Protein AF-A0A7D5MWJ9-F1 (afdb_monomer)

Foldseek 3Di:
DDPPDDPDDDDPVRVVVCCVPVNDPDPVVVVVPQDPVNVVVVLVPDPVNVPPPDPPVPDDDDDDDDDDDDDDDDDPVLQVVLPVVDPCSVVVVVVVVVVVVVVVVVVVD

Structure (mmCIF, N/CA/C/O backbone):
data_AF-A0A7D5MWJ9-F1
#
_entry.id   AF-A0A7D5MWJ9-F1
#
loop_
_atom_site.group_PDB
_atom_site.id
_atom_site.type_symbol
_atom_site.label_atom_id
_atom_site.label_alt_id
_atom_site.label_comp_id
_atom_site.label_asym_id
_atom_site.label_entity_id
_atom_site.label_seq_id
_atom_site.pdbx_PDB_ins_code
_atom_site.Cartn_x
_atom_site.Cartn_y
_atom_site.Cartn_z
_atom_site.occupancy
_atom_site.B_iso_or_equiv
_atom_site.auth_seq_id
_atom_site.auth_comp_id
_atom_site.auth_asym_id
_atom_site.auth_atom_id
_atom_site.pdbx_PDB_model_num
ATOM 1 N N . MET A 1 1 ? 28.123 -13.809 -10.072 1.00 37.56 1 MET A N 1
ATOM 2 C CA . MET A 1 1 ? 28.405 -12.427 -10.519 1.00 37.56 1 MET A CA 1
ATOM 3 C C . MET A 1 1 ? 28.087 -11.475 -9.374 1.00 37.56 1 MET A C 1
ATOM 5 O O . MET A 1 1 ? 26.959 -11.459 -8.901 1.00 37.56 1 MET A O 1
ATOM 9 N N . THR A 1 2 ? 29.085 -10.770 -8.845 1.00 38.66 2 THR A N 1
ATOM 10 C CA . THR A 1 2 ? 28.929 -9.793 -7.757 1.00 38.66 2 THR A CA 1
ATOM 11 C C . THR A 1 2 ? 28.280 -8.527 -8.317 1.00 38.66 2 THR A C 1
ATOM 13 O O . THR A 1 2 ? 28.858 -7.871 -9.178 1.00 38.66 2 THR A O 1
ATOM 16 N N . LYS A 1 3 ? 27.057 -8.197 -7.882 1.00 45.72 3 LYS A N 1
ATOM 17 C CA . LYS A 1 3 ? 26.381 -6.950 -8.275 1.00 45.72 3 LYS A CA 1
ATOM 18 C C . LYS A 1 3 ? 27.083 -5.773 -7.588 1.00 45.72 3 LYS A C 1
ATOM 20 O O . LYS A 1 3 ? 26.689 -5.363 -6.501 1.00 45.72 3 LYS A O 1
ATOM 25 N N . GLU A 1 4 ? 28.141 -5.253 -8.202 1.00 47.81 4 GLU A N 1
ATOM 26 C CA . GLU A 1 4 ? 28.708 -3.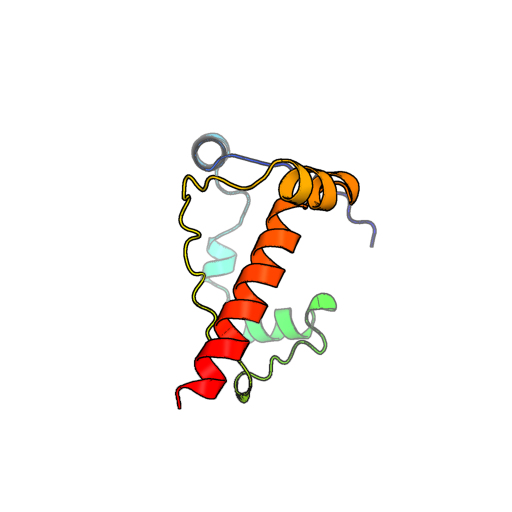959 -7.823 1.00 47.81 4 GLU A CA 1
ATOM 27 C C . GLU A 1 4 ? 27.835 -2.849 -8.404 1.00 47.81 4 GLU A C 1
ATOM 29 O O . GLU A 1 4 ? 27.919 -2.499 -9.579 1.00 47.81 4 GLU A O 1
ATOM 34 N N . GLY A 1 5 ? 26.945 -2.309 -7.580 1.00 54.38 5 GLY A N 1
ATOM 35 C CA . GLY A 1 5 ? 26.143 -1.162 -7.965 1.00 54.38 5 GLY A CA 1
ATOM 36 C C . GLY A 1 5 ? 25.454 -0.550 -6.763 1.00 54.38 5 GLY A C 1
ATOM 37 O O . GLY A 1 5 ? 24.476 -1.093 -6.255 1.00 54.38 5 GLY A O 1
ATOM 38 N N . THR A 1 6 ? 25.949 0.604 -6.320 1.00 64.38 6 THR A N 1
ATOM 39 C CA . THR A 1 6 ? 25.252 1.481 -5.378 1.00 64.38 6 THR A CA 1
ATOM 40 C C . THR A 1 6 ? 23.915 1.889 -5.992 1.00 64.38 6 THR A C 1
ATOM 42 O O . THR A 1 6 ? 23.863 2.783 -6.841 1.00 64.38 6 THR A O 1
ATOM 45 N N . ILE A 1 7 ? 22.822 1.237 -5.585 1.00 73.44 7 ILE A N 1
ATOM 46 C CA . ILE A 1 7 ? 21.470 1.642 -5.982 1.00 73.44 7 ILE A CA 1
ATOM 47 C C . ILE A 1 7 ? 21.262 3.064 -5.453 1.00 73.44 7 ILE A C 1
ATOM 49 O O . ILE A 1 7 ? 21.143 3.283 -4.250 1.00 73.44 7 ILE A O 1
ATOM 53 N N . SER A 1 8 ? 21.268 4.038 -6.361 1.00 78.94 8 SER A N 1
ATOM 54 C CA . SER A 1 8 ? 21.133 5.458 -6.038 1.00 78.94 8 SER A CA 1
ATOM 55 C C . SER A 1 8 ? 19.708 5.915 -6.322 1.00 78.94 8 SER A C 1
ATOM 57 O O . SER A 1 8 ? 19.196 5.727 -7.425 1.00 78.94 8 SER A O 1
ATOM 59 N N . SER A 1 9 ? 19.057 6.531 -5.338 1.00 80.00 9 SER A N 1
ATOM 60 C CA . SER A 1 9 ? 17.739 7.137 -5.526 1.00 80.00 9 SER A CA 1
ATOM 61 C C . SER A 1 9 ? 17.872 8.539 -6.124 1.00 80.00 9 SER A C 1
ATOM 63 O O . SER A 1 9 ? 18.538 9.390 -5.535 1.00 80.00 9 SER A O 1
ATOM 65 N N . TYR A 1 10 ? 17.193 8.800 -7.240 1.00 84.62 10 TYR A N 1
ATOM 66 C CA . TYR A 1 10 ? 17.109 10.122 -7.866 1.00 84.62 10 TYR A CA 1
ATOM 67 C C . TYR A 1 10 ? 15.657 10.585 -7.969 1.00 84.62 10 TYR A C 1
ATOM 69 O O . TYR A 1 10 ? 14.753 9.785 -8.208 1.00 84.62 10 TYR A O 1
ATOM 77 N N . SER A 1 11 ? 15.432 11.892 -7.853 1.00 88.75 11 SER A N 1
ATOM 78 C CA . SER A 1 11 ? 14.160 12.509 -8.220 1.00 88.75 11 SER A CA 1
ATOM 79 C C . SER A 1 11 ? 14.034 12.653 -9.742 1.00 88.75 11 SER A C 1
ATOM 81 O O . SER A 1 11 ? 15.028 12.727 -10.470 1.00 88.75 11 SER A O 1
ATOM 83 N N . ALA A 1 12 ? 12.799 12.754 -10.240 1.00 87.81 12 ALA A N 1
ATOM 84 C CA . ALA A 1 12 ? 12.541 12.948 -11.669 1.00 87.81 12 ALA A CA 1
ATOM 85 C C . ALA A 1 12 ? 13.228 14.212 -12.227 1.00 87.81 12 ALA A C 1
ATOM 87 O O . ALA A 1 12 ? 13.717 14.214 -13.356 1.00 87.81 12 ALA A O 1
ATOM 88 N N . GLU A 1 13 ? 13.308 15.283 -11.435 1.00 89.12 13 GLU A N 1
ATOM 89 C CA . GLU A 1 13 ? 14.007 16.511 -11.827 1.00 89.12 13 GLU A CA 1
ATOM 90 C C . GLU A 1 13 ? 15.521 16.324 -11.899 1.00 89.12 13 GLU A C 1
ATOM 92 O O . GLU A 1 13 ? 16.155 16.805 -12.839 1.00 89.12 13 GLU A O 1
ATOM 97 N N . GLN A 1 14 ? 16.101 15.594 -10.943 1.00 88.00 14 GLN A N 1
ATOM 98 C CA . GLN A 1 14 ? 17.528 15.274 -10.949 1.00 88.00 14 GLN A CA 1
ATOM 99 C C . GLN A 1 14 ? 17.900 14.452 -12.188 1.00 88.00 14 GLN A C 1
ATOM 101 O O . GLN A 1 14 ? 18.880 14.777 -12.853 1.00 88.00 14 GLN A O 1
ATOM 106 N N . LEU A 1 15 ? 17.082 13.462 -12.564 1.00 87.88 15 LEU A N 1
ATOM 107 C CA . LEU A 1 15 ? 17.295 12.666 -13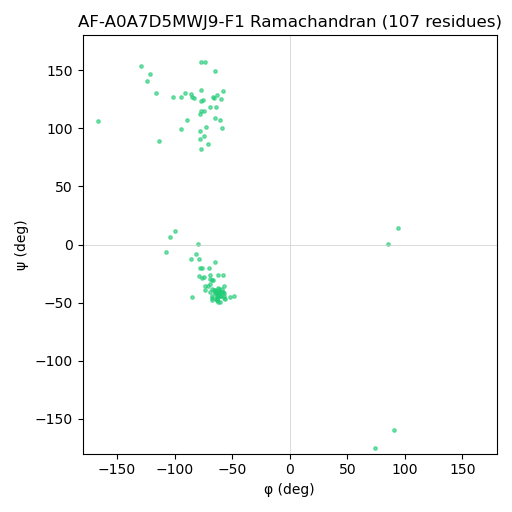.778 1.00 87.88 15 LEU A CA 1
ATOM 108 C C . LEU A 1 15 ? 17.244 13.514 -15.058 1.00 87.88 15 LEU A C 1
ATOM 110 O O . LEU A 1 15 ? 18.072 13.327 -15.951 1.00 87.88 15 LEU A O 1
ATOM 114 N N . ARG A 1 16 ? 16.311 14.473 -15.151 1.00 87.88 16 ARG A N 1
ATOM 115 C CA . ARG A 1 16 ? 16.232 15.397 -16.299 1.00 87.88 16 ARG A CA 1
ATOM 116 C C . ARG A 1 16 ? 17.475 16.278 -16.401 1.00 87.88 16 ARG A C 1
ATOM 118 O O . ARG A 1 16 ? 18.031 16.408 -17.488 1.00 87.88 16 ARG A O 1
ATOM 125 N N . ARG A 1 17 ? 17.934 16.841 -15.277 1.00 89.25 17 ARG A N 1
ATOM 126 C CA . ARG A 1 17 ? 19.154 17.667 -15.229 1.00 89.25 17 ARG A CA 1
ATOM 127 C C . ARG A 1 17 ? 20.396 16.866 -15.609 1.00 89.25 17 ARG A C 1
ATOM 129 O O . ARG A 1 17 ? 21.203 17.346 -16.398 1.00 89.25 17 ARG A O 1
ATOM 136 N N . LEU A 1 18 ? 20.533 15.644 -15.091 1.00 87.25 18 LEU A N 1
ATOM 137 C CA . LEU A 1 18 ? 21.641 14.753 -15.444 1.00 87.25 18 LEU A CA 1
ATOM 138 C C . LEU A 1 18 ? 21.647 14.444 -16.941 1.00 87.25 18 LEU A C 1
ATOM 140 O O . LEU A 1 18 ? 2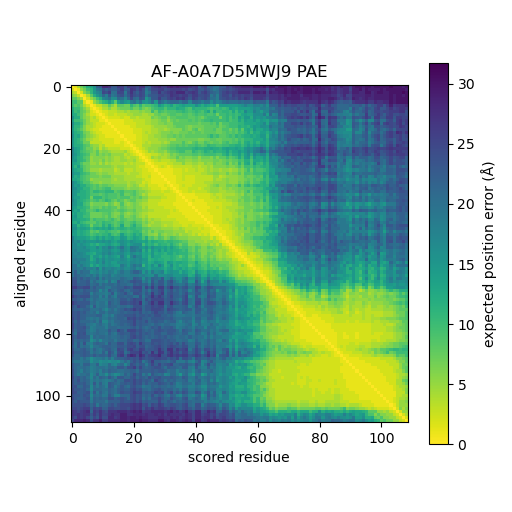2.688 14.570 -17.574 1.00 87.25 18 LEU A O 1
ATOM 144 N N . ARG A 1 19 ? 20.482 14.150 -17.529 1.00 86.00 19 ARG A N 1
ATOM 145 C CA . ARG A 1 19 ? 20.362 13.914 -18.974 1.00 86.00 19 ARG A CA 1
ATOM 146 C C . ARG A 1 19 ? 20.744 15.139 -19.811 1.00 86.00 19 ARG A C 1
ATOM 148 O O . ARG A 1 19 ? 21.346 14.975 -20.862 1.00 86.00 19 ARG A O 1
ATOM 155 N N . GLN A 1 20 ? 20.414 16.352 -19.363 1.00 86.75 20 GLN A N 1
ATOM 156 C CA . GLN A 1 20 ? 20.803 17.589 -20.056 1.00 86.75 20 GLN A CA 1
ATOM 157 C C . GLN A 1 20 ? 22.304 17.882 -19.953 1.00 86.75 20 GLN A C 1
ATOM 159 O O . GLN A 1 20 ? 22.882 18.413 -20.894 1.00 86.75 20 GLN A O 1
ATOM 164 N N . ARG A 1 21 ? 22.927 17.559 -18.814 1.00 86.56 21 ARG A N 1
ATOM 165 C CA . ARG A 1 21 ? 24.339 17.869 -18.554 1.00 86.56 21 ARG A CA 1
ATOM 166 C C . ARG A 1 21 ? 25.297 16.820 -19.115 1.00 86.56 21 ARG A C 1
ATOM 168 O O . ARG A 1 21 ? 26.325 17.175 -19.671 1.00 86.56 21 ARG A O 1
ATOM 175 N N . GLU A 1 22 ? 24.984 15.545 -18.911 1.00 85.12 22 GLU A N 1
ATOM 176 C CA . GLU A 1 22 ? 25.863 14.406 -19.220 1.00 85.12 22 GLU A CA 1
ATOM 177 C C . GLU A 1 22 ? 25.396 13.615 -20.448 1.00 85.12 22 GLU A C 1
ATOM 179 O O . GLU A 1 22 ? 26.092 12.709 -20.897 1.00 85.12 22 GLU A O 1
ATOM 184 N N . GLY A 1 23 ? 24.227 13.950 -21.000 1.00 84.06 23 GLY A N 1
ATOM 185 C CA . GLY A 1 23 ? 23.610 13.177 -22.068 1.00 84.06 23 GLY A CA 1
ATOM 186 C C . GLY A 1 23 ? 23.005 11.865 -21.569 1.00 84.06 23 GLY A C 1
ATOM 187 O O . GLY A 1 23 ? 22.931 11.570 -20.373 1.00 84.06 23 GLY A O 1
ATOM 188 N N . SER A 1 24 ? 22.514 11.065 -22.511 1.00 84.06 24 SER A N 1
ATOM 189 C CA . SER A 1 24 ? 22.113 9.693 -22.218 1.00 84.06 24 SER A CA 1
ATOM 190 C C . SER A 1 24 ? 23.348 8.805 -22.102 1.00 84.06 24 SER A C 1
ATOM 192 O O . SER A 1 24 ? 24.194 8.816 -22.989 1.00 84.06 24 SER A O 1
ATOM 194 N N . LYS A 1 25 ? 23.414 7.979 -21.053 1.00 84.94 25 LYS A N 1
ATOM 195 C CA . LYS A 1 25 ? 24.410 6.896 -20.950 1.00 84.94 25 LYS A CA 1
ATOM 196 C C . LYS A 1 25 ? 24.037 5.665 -21.785 1.00 84.94 25 LYS A C 1
ATOM 198 O O . LYS A 1 25 ? 24.859 4.777 -21.965 1.00 84.94 25 LYS A O 1
ATOM 203 N N . THR A 1 26 ? 22.799 5.614 -22.270 1.00 85.44 26 THR A N 1
ATOM 204 C CA . THR A 1 26 ? 22.291 4.567 -23.160 1.00 85.44 26 THR A CA 1
ATOM 205 C C . THR A 1 26 ? 22.515 4.975 -24.609 1.00 85.44 26 THR A C 1
ATOM 207 O O . THR A 1 26 ? 22.129 6.083 -24.996 1.00 85.44 26 THR A O 1
ATOM 210 N N . ASP A 1 27 ? 23.089 4.065 -25.395 1.00 90.44 27 ASP A N 1
ATOM 211 C CA . ASP A 1 27 ? 23.173 4.165 -26.851 1.00 90.44 27 ASP A CA 1
ATOM 212 C C . ASP A 1 27 ? 21.800 3.870 -27.473 1.00 90.44 27 ASP A C 1
ATOM 214 O O . ASP A 1 27 ? 21.425 2.718 -27.693 1.00 90.44 27 ASP A O 1
ATOM 218 N N . TRP A 1 28 ? 21.026 4.931 -27.707 1.00 89.06 28 TRP A N 1
ATOM 219 C CA . TRP A 1 28 ? 19.677 4.829 -28.268 1.00 89.06 28 TRP A CA 1
ATOM 220 C C . TRP A 1 28 ? 19.670 4.397 -29.731 1.00 89.06 28 TRP A C 1
ATOM 222 O O . TRP A 1 28 ? 18.758 3.689 -30.131 1.00 89.06 28 TRP A O 1
ATOM 232 N N . ASN A 1 29 ? 20.707 4.729 -30.505 1.00 92.00 29 ASN A N 1
ATOM 233 C CA . ASN A 1 29 ? 20.781 4.323 -31.909 1.00 92.00 29 ASN A CA 1
ATOM 234 C C . ASN A 1 29 ? 20.893 2.801 -32.030 1.00 92.00 29 ASN A C 1
ATOM 236 O O . ASN A 1 29 ? 20.266 2.198 -32.897 1.00 92.00 29 ASN A O 1
ATOM 240 N N . ARG A 1 30 ? 21.663 2.168 -31.134 1.00 91.50 30 ARG A N 1
ATOM 241 C CA . ARG A 1 30 ? 21.729 0.706 -31.045 1.00 91.50 30 ARG A CA 1
ATOM 242 C C . ARG A 1 30 ? 20.375 0.089 -30.693 1.00 91.50 30 ARG A C 1
ATOM 244 O O . ARG A 1 30 ? 20.045 -0.956 -31.242 1.00 91.50 30 ARG A O 1
ATOM 251 N N . VAL A 1 31 ? 19.640 0.688 -29.756 1.00 90.81 31 VAL A N 1
ATOM 252 C CA . VAL A 1 31 ? 18.325 0.185 -29.323 1.00 90.81 31 VAL A CA 1
ATOM 253 C C . VAL A 1 31 ? 17.300 0.324 -30.446 1.00 90.81 31 VAL A C 1
ATOM 255 O O . VAL A 1 31 ? 16.616 -0.644 -30.747 1.00 90.81 31 VAL A O 1
ATOM 258 N N . ASP A 1 32 ? 17.251 1.475 -31.115 1.00 92.50 32 ASP A N 1
ATOM 259 C CA . ASP A 1 32 ? 16.317 1.728 -32.218 1.00 92.50 32 ASP A CA 1
ATOM 260 C C . ASP A 1 32 ? 16.612 0.855 -33.449 1.00 92.50 32 ASP A C 1
ATOM 262 O O . ASP A 1 32 ? 15.702 0.490 -34.189 1.00 92.50 32 ASP A O 1
ATOM 266 N N . ALA A 1 33 ? 17.880 0.491 -33.673 1.00 93.50 33 ALA A N 1
ATOM 267 C CA . ALA A 1 33 ? 18.283 -0.416 -34.747 1.00 93.50 33 ALA A CA 1
ATOM 268 C C . ALA A 1 33 ? 18.086 -1.908 -34.409 1.00 93.50 33 ALA A C 1
ATOM 270 O O . ALA A 1 33 ? 18.288 -2.764 -35.276 1.00 93.50 33 ALA A O 1
ATOM 271 N N . LEU A 1 34 ? 17.741 -2.245 -33.161 1.00 93.94 34 LEU A N 1
ATOM 272 C CA . LEU A 1 34 ? 17.564 -3.627 -32.732 1.00 93.94 34 LEU A CA 1
ATOM 273 C C . LEU A 1 34 ? 16.209 -4.157 -33.212 1.00 93.94 34 LEU A C 1
ATOM 275 O O . LEU A 1 34 ? 15.158 -3.737 -32.743 1.00 93.94 34 LEU A O 1
ATOM 279 N N . ALA A 1 35 ? 16.248 -5.115 -34.137 1.00 93.25 35 ALA A N 1
ATOM 280 C CA . ALA A 1 35 ? 15.051 -5.799 -34.616 1.00 93.25 35 ALA A CA 1
ATOM 281 C C . ALA A 1 35 ? 14.500 -6.796 -33.581 1.00 93.25 35 ALA A C 1
ATOM 283 O O . ALA A 1 35 ? 15.260 -7.347 -32.779 1.00 93.25 35 ALA A O 1
ATOM 284 N N . ASP A 1 36 ? 13.207 -7.111 -33.683 1.00 91.31 36 ASP A N 1
ATOM 285 C CA . ASP A 1 36 ? 12.482 -8.008 -32.768 1.00 91.31 36 ASP A CA 1
ATOM 286 C C . ASP A 1 36 ? 13.177 -9.366 -32.575 1.00 91.31 36 ASP A C 1
ATOM 288 O O . ASP A 1 36 ? 13.399 -9.799 -31.449 1.00 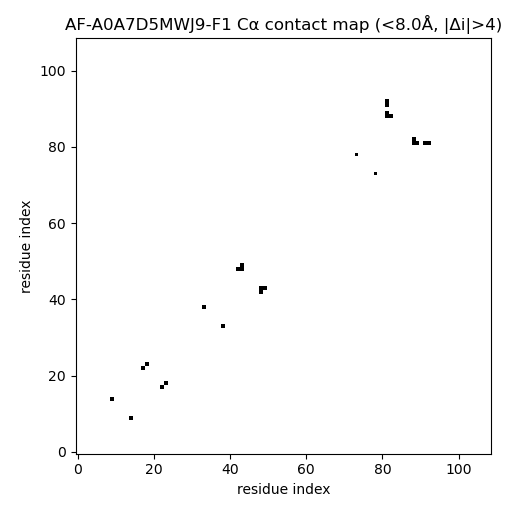91.31 36 ASP A O 1
ATOM 292 N N . ALA A 1 37 ? 13.648 -9.998 -33.656 1.00 89.62 37 ALA A N 1
ATOM 293 C CA . ALA A 1 37 ? 14.378 -11.270 -33.577 1.00 89.62 37 ALA A CA 1
ATOM 294 C C . ALA A 1 37 ? 15.704 -11.169 -32.790 1.00 89.62 37 ALA A C 1
ATOM 296 O O . ALA A 1 37 ? 16.207 -12.155 -32.249 1.00 89.62 37 ALA A O 1
ATOM 297 N N . GLY A 1 38 ? 16.306 -9.978 -32.746 1.00 89.81 38 GLY A N 1
ATOM 298 C CA . GLY A 1 38 ? 17.461 -9.691 -31.902 1.00 89.81 38 GLY A CA 1
ATOM 299 C C . GLY A 1 38 ? 17.073 -9.573 -30.430 1.00 89.81 38 GLY A C 1
ATOM 300 O O . GLY A 1 38 ? 17.794 -10.088 -29.579 1.00 89.81 38 GLY A O 1
ATOM 301 N N . VAL A 1 39 ? 15.925 -8.959 -30.134 1.00 89.31 39 VAL A N 1
ATOM 302 C CA . VAL A 1 39 ? 15.365 -8.883 -28.776 1.00 89.31 39 VAL A CA 1
ATOM 303 C C . VAL A 1 39 ? 15.049 -10.280 -28.249 1.00 89.31 39 VAL A C 1
ATOM 305 O O . VAL A 1 39 ? 15.510 -10.631 -27.168 1.00 89.31 39 VAL A O 1
ATOM 308 N N . GLU A 1 40 ? 14.345 -11.104 -29.030 1.00 87.81 40 GLU A N 1
ATOM 309 C CA . GLU A 1 40 ? 13.988 -12.477 -28.645 1.00 87.81 40 GLU A CA 1
ATOM 310 C C . GLU A 1 40 ? 15.221 -13.321 -28.311 1.00 87.81 40 GLU A C 1
ATOM 312 O O . GLU A 1 40 ? 15.232 -14.049 -27.320 1.00 87.81 40 GLU A O 1
ATOM 317 N N . ARG A 1 41 ? 16.292 -13.186 -29.103 1.00 88.75 41 ARG A N 1
ATOM 318 C CA . ARG A 1 41 ? 17.561 -13.868 -28.833 1.00 88.75 41 ARG A CA 1
ATOM 319 C C . ARG A 1 41 ? 18.184 -13.412 -27.518 1.00 88.75 41 ARG A C 1
ATOM 321 O O . ARG A 1 41 ? 18.602 -14.255 -26.736 1.00 88.75 41 ARG A O 1
ATOM 328 N N . LEU A 1 42 ? 18.247 -12.101 -27.281 1.00 89.56 42 LEU A N 1
ATOM 329 C CA . LEU A 1 42 ? 18.823 -11.553 -26.051 1.00 89.56 42 LEU A CA 1
ATOM 330 C C . LEU A 1 42 ? 18.042 -12.013 -24.815 1.00 89.56 42 LEU A C 1
ATOM 332 O O . LEU A 1 42 ? 18.658 -12.400 -23.831 1.00 89.56 42 LEU A O 1
ATOM 336 N N . VAL A 1 43 ? 16.708 -12.039 -24.892 1.00 87.06 43 VAL A N 1
ATOM 337 C CA . VAL A 1 43 ? 15.843 -12.572 -23.826 1.00 87.06 43 VAL A CA 1
ATOM 338 C C . VAL A 1 43 ? 16.091 -14.068 -23.611 1.00 87.06 43 VAL A C 1
ATOM 340 O O . VAL A 1 43 ? 16.195 -14.512 -22.475 1.00 87.06 43 VAL A O 1
ATOM 343 N N . ALA A 1 44 ? 16.231 -14.858 -24.681 1.00 86.25 44 ALA A N 1
ATOM 344 C CA . ALA A 1 44 ? 16.492 -16.295 -24.572 1.00 86.25 44 ALA A CA 1
ATOM 345 C C . ALA A 1 44 ? 17.883 -16.626 -23.994 1.00 86.25 44 ALA A C 1
ATOM 347 O O . ALA A 1 44 ? 18.063 -17.674 -23.369 1.00 86.25 44 ALA A O 1
ATOM 348 N N . GLU A 1 45 ? 18.873 -15.763 -24.227 1.00 89.25 45 GLU A N 1
ATOM 349 C CA . GLU A 1 45 ? 20.234 -15.908 -23.699 1.00 89.25 45 GLU A CA 1
ATOM 350 C C . GLU A 1 45 ? 20.345 -15.472 -22.226 1.00 89.25 45 GLU A C 1
ATOM 352 O O . GLU A 1 45 ? 21.194 -16.005 -21.498 1.00 89.25 45 GLU A O 1
ATOM 357 N N . ASP A 1 46 ? 19.480 -14.558 -21.773 1.00 87.69 46 ASP A N 1
ATOM 358 C CA . ASP A 1 46 ? 19.460 -14.051 -20.400 1.00 87.69 46 ASP A CA 1
ATOM 359 C C . ASP A 1 46 ? 19.072 -15.157 -19.402 1.00 87.69 46 ASP A C 1
ATOM 361 O O . ASP A 1 46 ? 18.059 -15.838 -19.544 1.00 87.69 46 ASP A O 1
ATOM 365 N N . GLU A 1 47 ? 19.913 -15.371 -18.387 1.00 86.69 47 GLU A N 1
ATOM 366 C CA . GLU A 1 47 ? 19.678 -16.358 -17.330 1.00 86.69 47 GLU A CA 1
ATOM 367 C C . GLU A 1 47 ? 18.523 -15.955 -16.409 1.00 86.69 47 GLU A C 1
ATOM 369 O O . GLU A 1 47 ? 17.774 -16.833 -15.979 1.00 86.69 47 GLU A O 1
ATOM 374 N N . ASP A 1 48 ? 18.345 -14.653 -16.162 1.00 86.25 48 ASP A N 1
ATOM 375 C CA . ASP A 1 48 ? 17.285 -14.141 -15.292 1.00 86.25 48 ASP A CA 1
ATOM 376 C C . ASP A 1 48 ? 15.899 -14.326 -15.934 1.00 86.25 48 ASP A C 1
ATOM 378 O O . ASP A 1 48 ? 14.925 -14.476 -15.203 1.00 86.25 48 ASP A O 1
ATOM 382 N N . GLU A 1 49 ? 15.814 -14.383 -17.271 1.00 83.25 49 GLU A N 1
ATOM 383 C CA . GLU A 1 49 ? 14.580 -14.610 -18.048 1.00 83.25 49 GLU A CA 1
ATOM 384 C C . GLU A 1 49 ? 14.240 -16.105 -18.229 1.00 83.25 49 GLU A C 1
ATOM 386 O O . GLU A 1 49 ? 13.123 -16.468 -18.621 1.00 83.25 49 GLU A O 1
ATOM 391 N N . ARG A 1 50 ? 15.167 -17.028 -17.925 1.00 80.38 50 ARG A N 1
ATOM 392 C CA . ARG A 1 50 ? 14.924 -18.467 -18.127 1.00 80.38 50 ARG A CA 1
ATOM 393 C C . ARG A 1 50 ? 13.787 -18.964 -17.241 1.00 80.38 50 ARG A C 1
ATOM 395 O O . ARG A 1 50 ? 13.883 -19.005 -16.019 1.00 80.38 50 ARG A O 1
ATOM 402 N N . GLY A 1 51 ? 12.724 -19.444 -17.884 1.00 77.19 51 GLY A N 1
ATOM 403 C CA . GLY A 1 51 ? 11.556 -20.006 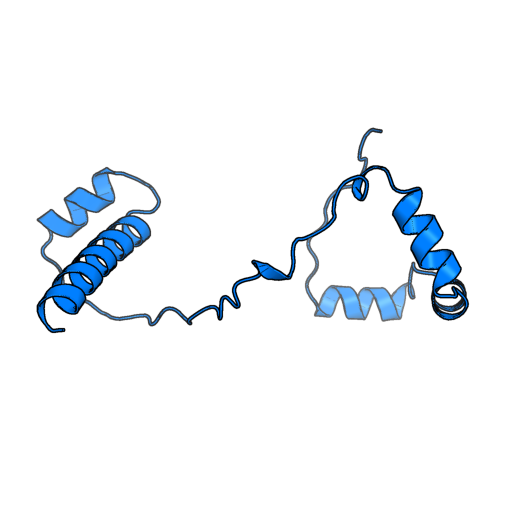-17.203 1.00 77.19 51 GLY A CA 1
ATOM 404 C C . GLY A 1 51 ? 10.515 -18.969 -16.775 1.00 77.19 51 GLY A C 1
ATOM 405 O O . GLY A 1 51 ? 9.470 -19.359 -16.250 1.00 77.19 51 GLY A O 1
ATOM 406 N N . LEU A 1 52 ? 10.734 -17.678 -17.047 1.00 77.81 52 LEU A N 1
ATOM 407 C CA . LEU A 1 52 ? 9.699 -16.651 -16.952 1.00 77.81 52 LEU A CA 1
ATOM 408 C C . LEU A 1 52 ? 8.784 -16.740 -18.175 1.00 77.81 52 LEU A C 1
ATOM 410 O O . LEU A 1 52 ? 8.913 -16.007 -19.148 1.00 77.81 52 LEU A O 1
ATOM 414 N N . VAL A 1 53 ? 7.822 -17.658 -18.114 1.00 77.31 53 VAL A N 1
ATOM 415 C CA . VAL A 1 53 ? 6.698 -17.705 -19.055 1.00 77.31 53 VAL A CA 1
ATOM 416 C C . VAL A 1 53 ? 5.430 -17.384 -18.266 1.00 77.31 53 VAL A C 1
ATOM 418 O O . VAL A 1 53 ? 4.827 -18.291 -17.687 1.00 77.31 53 VAL A O 1
ATOM 421 N N . PRO A 1 54 ? 5.042 -16.098 -18.153 1.00 79.25 54 PRO A N 1
ATOM 422 C CA . PRO A 1 54 ? 3.861 -15.718 -17.393 1.00 79.25 54 PRO A CA 1
ATOM 423 C C . PRO A 1 54 ? 2.606 -16.329 -18.019 1.00 79.25 54 PRO A C 1
ATOM 425 O O . PRO A 1 54 ? 2.348 -16.164 -19.213 1.00 79.25 54 PRO A O 1
ATOM 428 N N . ASP A 1 55 ? 1.798 -17.009 -17.208 1.00 83.12 55 ASP A N 1
ATOM 429 C CA . ASP A 1 55 ? 0.478 -17.473 -17.631 1.00 83.12 55 ASP A CA 1
ATOM 430 C C . ASP A 1 55 ? -0.515 -16.305 -17.605 1.00 83.12 55 ASP A C 1
ATOM 432 O O . ASP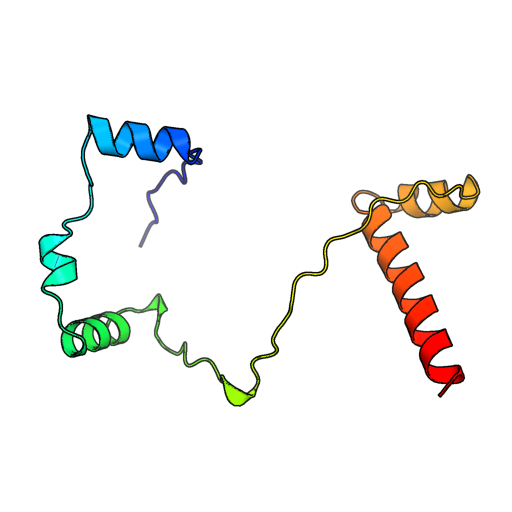 A 1 55 ? -1.174 -16.022 -16.600 1.00 83.12 55 ASP A O 1
ATOM 436 N N . TRP A 1 56 ? -0.623 -15.619 -18.741 1.00 82.00 56 TRP A N 1
ATOM 437 C CA . TRP A 1 56 ? -1.540 -14.496 -18.909 1.00 82.00 56 TRP A CA 1
ATOM 438 C C . TRP A 1 56 ? -3.018 -14.897 -18.823 1.00 82.00 56 TRP A C 1
ATOM 440 O O . TRP A 1 56 ? -3.858 -14.026 -18.611 1.00 82.00 56 TRP A O 1
ATOM 450 N N . THR A 1 57 ? -3.364 -16.190 -18.917 1.00 85.19 57 THR A N 1
ATOM 451 C CA . THR A 1 57 ? -4.761 -16.638 -18.760 1.00 85.19 57 THR A CA 1
ATOM 452 C C . THR A 1 57 ? -5.258 -16.518 -17.318 1.00 85.19 57 THR A C 1
ATOM 454 O O . THR A 1 57 ? -6.463 -16.437 -17.085 1.00 85.19 57 THR A O 1
ATOM 457 N N . ARG A 1 58 ? -4.335 -16.454 -16.349 1.00 83.12 58 ARG A N 1
ATOM 458 C CA . ARG A 1 58 ? -4.611 -16.276 -14.915 1.00 83.12 58 ARG A CA 1
ATOM 459 C C . ARG A 1 58 ? -4.316 -14.864 -14.413 1.00 83.12 58 ARG A C 1
ATOM 461 O O . ARG A 1 58 ? -4.349 -14.627 -13.207 1.00 83.12 58 ARG A O 1
ATOM 468 N N . ALA A 1 59 ? -3.986 -13.934 -15.305 1.00 83.12 59 ALA A N 1
ATOM 469 C CA . ALA A 1 59 ? -3.680 -12.570 -14.908 1.00 83.12 59 ALA A CA 1
ATOM 470 C C . ALA A 1 59 ? -4.950 -11.863 -14.407 1.00 83.12 59 ALA A C 1
ATOM 472 O O . ALA A 1 59 ? -5.912 -11.673 -15.150 1.00 83.12 59 ALA A O 1
ATOM 473 N N . GLU A 1 60 ? -4.944 -11.441 -13.143 1.00 80.75 60 GLU A N 1
ATOM 474 C CA . GLU A 1 60 ? -6.019 -10.634 -12.569 1.00 80.75 60 GLU A CA 1
ATOM 475 C C . GLU A 1 60 ? -5.676 -9.144 -12.654 1.00 80.75 60 GLU A C 1
ATOM 477 O O . GLU A 1 60 ? -4.629 -8.691 -12.180 1.00 80.75 60 GLU A O 1
ATOM 482 N N . LEU A 1 61 ? -6.584 -8.351 -13.229 1.00 77.75 61 LEU A N 1
ATOM 483 C CA . LEU A 1 61 ? -6.455 -6.898 -13.233 1.00 77.75 61 LEU A CA 1
ATOM 484 C C . LEU A 1 61 ? -6.730 -6.347 -11.827 1.00 77.75 61 LEU A C 1
ATOM 486 O O . LEU A 1 61 ? -7.879 -6.175 -11.419 1.00 77.75 61 LEU A O 1
ATOM 490 N N . VAL A 1 62 ? -5.669 -6.012 -11.093 1.00 79.31 62 VAL A N 1
ATOM 491 C CA . VAL A 1 62 ? -5.779 -5.363 -9.781 1.00 79.31 62 VAL A CA 1
ATOM 492 C C . VAL A 1 62 ? -5.683 -3.850 -9.950 1.00 79.31 62 VAL A C 1
ATOM 494 O O . VAL A 1 62 ? -4.595 -3.286 -10.039 1.00 79.31 62 VAL A O 1
ATOM 497 N N . MET A 1 63 ? -6.829 -3.167 -9.952 1.00 75.44 63 MET A N 1
ATOM 498 C CA . MET A 1 63 ? -6.856 -1.703 -9.906 1.00 75.44 63 MET A CA 1
ATOM 499 C C . MET A 1 63 ? -6.565 -1.233 -8.470 1.00 75.44 63 MET A C 1
ATOM 501 O O . MET A 1 63 ? -7.374 -1.497 -7.571 1.00 75.44 63 MET A O 1
ATOM 505 N N . PRO A 1 64 ? -5.440 -0.537 -8.204 1.00 71.81 64 PRO A N 1
ATOM 506 C CA . PRO A 1 64 ? -5.122 -0.076 -6.860 1.00 71.81 64 PRO A CA 1
ATOM 507 C C . PRO A 1 64 ? -6.168 0.947 -6.416 1.00 71.81 64 PRO A C 1
ATOM 509 O O . PRO A 1 64 ? -6.233 2.071 -6.910 1.00 71.81 64 PRO A O 1
ATOM 512 N N . THR A 1 65 ? -7.019 0.557 -5.469 1.00 76.56 65 THR A N 1
ATOM 513 C CA . THR A 1 65 ? -8.015 1.473 -4.916 1.00 76.56 65 THR A CA 1
ATOM 514 C C . THR A 1 65 ? -7.323 2.443 -3.966 1.00 76.56 65 THR A C 1
ATOM 516 O O . THR A 1 65 ? -6.662 2.026 -3.010 1.00 76.56 65 THR A O 1
ATOM 519 N N . ALA A 1 66 ? -7.481 3.745 -4.209 1.00 76.12 66 ALA A N 1
ATOM 520 C CA . ALA A 1 66 ? -6.952 4.766 -3.318 1.00 76.12 66 ALA A CA 1
ATOM 521 C C . ALA A 1 66 ? -7.565 4.608 -1.919 1.00 76.12 66 ALA A C 1
ATOM 523 O O . ALA A 1 66 ? -8.788 4.598 -1.747 1.00 76.12 66 ALA A O 1
ATOM 524 N N . LYS A 1 67 ? -6.706 4.490 -0.903 1.00 79.88 67 LYS A N 1
ATOM 525 C CA . LYS A 1 67 ? -7.148 4.476 0.492 1.00 79.88 67 LYS A CA 1
ATOM 526 C C . LYS A 1 67 ? -7.717 5.849 0.831 1.00 79.88 67 LYS A C 1
ATOM 528 O O . LYS A 1 67 ? -7.046 6.859 0.639 1.00 79.88 67 LYS A O 1
ATOM 533 N N . ARG A 1 68 ? -8.939 5.890 1.359 1.00 82.00 68 ARG A N 1
ATOM 534 C CA . ARG A 1 68 ? -9.533 7.128 1.872 1.00 82.00 68 ARG A CA 1
ATOM 535 C C . ARG A 1 68 ? -9.083 7.332 3.315 1.00 82.00 68 ARG A C 1
ATOM 537 O O . ARG A 1 68 ? -9.215 6.420 4.129 1.00 82.00 68 ARG A O 1
ATOM 544 N N . SER A 1 69 ? -8.537 8.509 3.612 1.00 83.12 69 SER A N 1
ATOM 545 C CA . SER A 1 69 ? -8.270 8.915 4.992 1.00 83.12 69 SER A CA 1
ATOM 546 C C . SER A 1 69 ? -9.586 9.348 5.629 1.00 83.12 69 SER A C 1
ATOM 548 O O . SER A 1 69 ? -10.271 10.218 5.093 1.00 83.12 69 SER A O 1
ATOM 550 N N . VAL A 1 70 ? -9.952 8.717 6.740 1.00 84.81 70 VAL A N 1
ATOM 551 C CA . VAL A 1 70 ? -11.151 9.047 7.514 1.00 84.81 70 VAL A CA 1
ATOM 552 C C . VAL A 1 70 ? -10.740 9.360 8.945 1.00 84.81 70 VAL A C 1
ATOM 554 O O . VAL A 1 70 ? -9.850 8.710 9.492 1.00 84.81 70 VAL A O 1
ATOM 557 N N . ASN A 1 71 ? -11.381 10.358 9.551 1.00 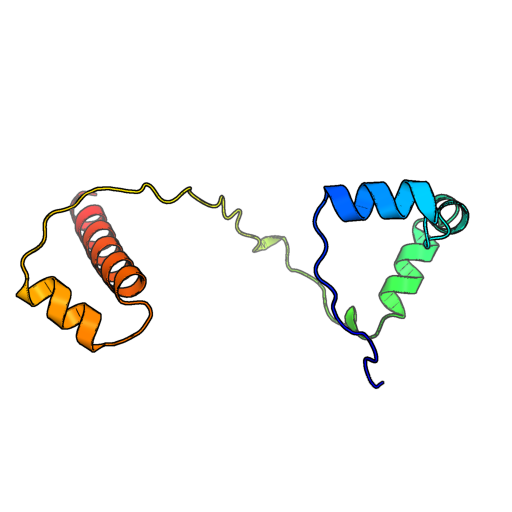88.19 71 ASN A N 1
ATOM 558 C CA . ASN A 1 71 ? -11.229 10.624 10.975 1.00 88.19 71 ASN A CA 1
ATOM 559 C C . ASN A 1 71 ? -12.288 9.801 11.721 1.00 88.19 71 ASN A C 1
ATOM 561 O O . ASN A 1 71 ? -13.480 10.083 11.608 1.00 88.19 71 ASN A O 1
ATOM 565 N N . LEU A 1 72 ? -11.853 8.745 12.407 1.00 87.31 72 LEU A N 1
ATOM 566 C CA . LEU A 1 72 ? -12.710 7.827 13.151 1.00 87.31 72 LEU A CA 1
ATOM 567 C C . LEU A 1 72 ? -12.368 7.923 14.635 1.00 87.31 72 LEU A C 1
ATOM 569 O O . LEU A 1 72 ? -11.200 7.822 15.011 1.00 87.31 72 LEU A O 1
ATOM 573 N N . ARG A 1 73 ? -13.392 8.085 15.474 1.00 90.38 73 ARG A N 1
ATOM 574 C CA . ARG A 1 73 ? -13.251 7.953 16.925 1.00 90.38 73 ARG A CA 1
ATOM 575 C C 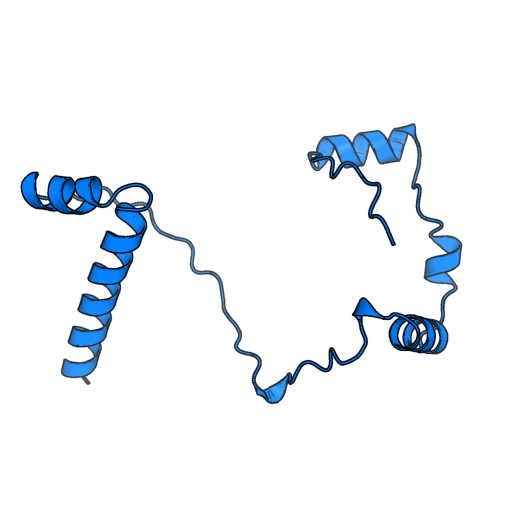. ARG A 1 73 ? -13.405 6.484 17.293 1.00 90.38 73 ARG A C 1
ATOM 577 O O . ARG A 1 73 ? -14.354 5.843 16.855 1.00 90.38 73 ARG A O 1
ATOM 584 N N . LEU A 1 74 ? -12.456 5.978 18.064 1.00 89.62 74 LEU A N 1
ATOM 585 C CA . LEU A 1 74 ? -12.446 4.625 18.600 1.00 89.62 74 LEU A CA 1
ATOM 586 C C . LEU A 1 74 ? -12.194 4.715 20.098 1.00 89.62 74 LEU A C 1
ATOM 588 O O . LEU A 1 74 ? -11.546 5.663 20.555 1.00 89.62 74 LEU A O 1
ATOM 592 N N . ASP A 1 75 ? -12.670 3.715 20.823 1.00 95.00 75 ASP A N 1
ATOM 593 C CA . ASP A 1 75 ? -12.396 3.589 22.245 1.00 95.00 75 ASP A CA 1
ATOM 594 C C . ASP A 1 75 ? -10.896 3.359 22.492 1.00 95.00 75 ASP A C 1
ATOM 596 O O . ASP A 1 75 ? -10.160 2.824 21.650 1.00 95.00 75 ASP A O 1
ATOM 600 N N . ALA A 1 76 ? -10.421 3.850 23.638 1.00 93.75 76 ALA A N 1
ATOM 601 C CA . ALA A 1 76 ? -8.995 3.880 23.955 1.00 93.75 76 ALA A CA 1
ATOM 602 C C . ALA A 1 76 ? -8.406 2.466 24.084 1.00 93.75 76 ALA A C 1
ATOM 604 O O . ALA A 1 76 ? -7.330 2.191 23.554 1.00 93.75 76 ALA A O 1
ATOM 605 N N . ASP A 1 77 ? -9.152 1.557 24.707 1.00 95.44 77 ASP A N 1
ATOM 606 C CA . ASP A 1 77 ? -8.803 0.150 24.895 1.00 95.44 77 ASP A CA 1
ATOM 607 C C . ASP A 1 77 ? -8.604 -0.590 23.563 1.00 95.44 77 ASP A C 1
ATOM 609 O O . ASP A 1 77 ? -7.637 -1.339 23.399 1.00 95.44 77 ASP A O 1
ATOM 613 N N . VAL A 1 78 ? -9.458 -0.322 22.573 1.00 93.06 78 VAL A N 1
ATOM 614 C CA . VAL A 1 78 ? -9.345 -0.891 21.226 1.00 93.06 78 VAL A CA 1
ATOM 615 C C . VAL A 1 78 ? -8.056 -0.422 20.558 1.00 93.06 78 VAL A C 1
ATOM 617 O O . VAL A 1 78 ? -7.303 -1.231 20.008 1.00 93.06 78 VAL A O 1
ATOM 620 N N . ILE A 1 79 ? -7.772 0.883 20.600 1.00 92.31 79 ILE A N 1
ATOM 621 C CA . ILE A 1 79 ? -6.548 1.435 20.007 1.00 92.31 79 ILE A CA 1
ATOM 622 C C . ILE A 1 79 ? -5.310 0.843 20.689 1.00 92.31 79 ILE A C 1
ATOM 624 O O . ILE A 1 79 ? -4.359 0.452 20.001 1.00 92.31 79 ILE A O 1
ATOM 628 N N . ASP A 1 80 ? -5.316 0.766 22.015 1.00 95.31 80 ASP A N 1
ATOM 629 C CA . ASP A 1 80 ? -4.176 0.295 22.794 1.00 95.31 80 ASP A CA 1
ATOM 630 C C . ASP A 1 80 ? -3.905 -1.194 22.561 1.00 95.31 80 ASP A C 1
ATOM 632 O O . ASP A 1 80 ? -2.747 -1.577 22.363 1.00 95.31 80 ASP A O 1
ATOM 636 N N . PHE A 1 81 ? -4.950 -2.018 22.426 1.00 95.06 81 PHE A N 1
ATOM 637 C CA . PHE A 1 81 ? -4.822 -3.424 22.038 1.00 95.06 81 PHE A CA 1
ATOM 638 C C . PHE A 1 81 ? -4.082 -3.598 20.703 1.00 95.06 81 PHE A C 1
ATOM 640 O O . PHE A 1 81 ? -3.157 -4.409 20.591 1.00 95.06 81 PHE A O 1
ATOM 647 N N . PHE A 1 82 ? -4.443 -2.826 19.672 1.00 94.12 82 PHE A N 1
ATOM 648 C CA . PHE A 1 82 ? -3.776 -2.932 18.372 1.00 94.12 82 PHE A CA 1
ATOM 649 C C . PHE A 1 82 ? -2.368 -2.330 18.385 1.00 94.12 82 PHE A C 1
ATOM 651 O O . PHE A 1 82 ? -1.475 -2.863 17.714 1.00 94.12 82 PHE A O 1
ATOM 658 N N . LYS A 1 83 ? -2.147 -1.244 19.137 1.00 93.31 83 LYS A N 1
ATOM 659 C CA . LYS A 1 83 ? -0.822 -0.630 19.310 1.00 93.31 83 LYS A CA 1
ATOM 660 C C . LYS A 1 83 ? 0.157 -1.564 20.014 1.00 93.31 83 LYS A C 1
ATOM 662 O O . LYS A 1 83 ? 1.308 -1.638 19.582 1.00 93.31 83 LYS A O 1
ATOM 667 N N . ALA A 1 84 ? -0.293 -2.311 21.023 1.00 94.69 84 ALA A N 1
ATOM 668 C CA . ALA A 1 84 ? 0.532 -3.270 21.760 1.00 94.69 84 ALA A CA 1
ATOM 669 C C . ALA A 1 84 ? 1.157 -4.347 20.853 1.00 94.69 84 ALA A C 1
ATOM 671 O O . ALA A 1 84 ? 2.241 -4.851 21.128 1.00 94.69 84 ALA A O 1
ATOM 672 N N . GLN A 1 85 ? 0.530 -4.650 19.714 1.00 89.69 85 GLN A N 1
ATOM 673 C CA . GLN A 1 85 ? 1.030 -5.626 18.742 1.00 89.69 85 GLN A CA 1
ATOM 674 C C . GLN A 1 85 ? 2.147 -5.073 17.825 1.00 89.69 85 GLN A C 1
ATOM 676 O O . GLN A 1 85 ? 2.594 -5.757 16.897 1.00 89.69 85 GLN A O 1
ATOM 681 N N . GLY A 1 86 ? 2.559 -3.811 17.991 1.00 90.88 86 GLY A N 1
ATOM 682 C CA . GLY A 1 86 ? 3.705 -3.205 17.306 1.00 90.88 86 GLY A CA 1
ATOM 683 C C . GLY A 1 86 ? 3.406 -2.503 15.972 1.00 90.88 86 GLY A C 1
ATOM 684 O O . GLY A 1 86 ? 2.278 -2.091 15.669 1.00 90.88 86 GLY A O 1
ATOM 685 N N . LYS A 1 87 ? 4.456 -2.332 15.153 1.00 89.38 87 LYS A N 1
ATOM 686 C CA . LYS A 1 87 ? 4.401 -1.615 13.866 1.00 89.38 87 LYS A CA 1
ATOM 687 C C . LYS A 1 87 ? 3.366 -2.260 12.936 1.00 89.38 87 LYS A C 1
ATOM 689 O O . LYS A 1 87 ? 3.356 -3.469 12.743 1.00 89.38 87 LYS A O 1
ATOM 694 N N . GLY A 1 88 ? 2.503 -1.435 12.339 1.00 90.19 88 GLY A N 1
ATOM 695 C CA . GLY A 1 88 ? 1.441 -1.906 11.441 1.00 90.19 88 GLY A CA 1
ATOM 696 C C . GLY A 1 88 ? 0.081 -2.140 12.106 1.00 90.19 88 GLY A C 1
ATOM 697 O O . GLY A 1 88 ? -0.790 -2.732 11.472 1.00 90.19 88 GLY A O 1
ATOM 698 N N . HIS A 1 89 ? -0.140 -1.642 13.328 1.00 91.81 89 HIS A N 1
ATOM 699 C CA . HIS A 1 89 ? -1.446 -1.685 14.001 1.00 91.81 89 HIS A CA 1
ATOM 700 C C . HIS A 1 89 ? -2.606 -1.210 13.102 1.00 91.81 89 HIS A C 1
ATOM 702 O O . HIS A 1 89 ? -3.591 -1.928 12.967 1.00 91.81 89 HIS A O 1
ATOM 708 N N . ILE A 1 90 ? -2.438 -0.108 12.356 1.00 89.62 90 ILE A N 1
ATOM 709 C CA . ILE A 1 90 ? -3.438 0.380 11.381 1.00 89.62 90 ILE A CA 1
ATOM 710 C C . ILE A 1 90 ? -3.748 -0.665 10.296 1.00 89.62 90 ILE A C 1
ATOM 712 O O . ILE A 1 90 ? -4.902 -0.843 9.919 1.00 89.62 90 ILE A O 1
ATOM 716 N N . ARG A 1 91 ? -2.738 -1.383 9.783 1.00 90.94 91 ARG A N 1
ATOM 717 C CA . ARG A 1 91 ? -2.938 -2.415 8.750 1.00 90.94 91 ARG A CA 1
ATOM 718 C C . ARG A 1 91 ? -3.760 -3.585 9.292 1.00 90.94 91 ARG A C 1
ATOM 720 O O . ARG A 1 91 ? -4.613 -4.096 8.575 1.00 90.94 91 ARG A O 1
ATOM 727 N N . ARG A 1 92 ? -3.529 -3.982 10.547 1.00 91.62 92 ARG A N 1
ATOM 728 C CA . ARG A 1 92 ? -4.322 -5.022 11.224 1.00 91.62 92 ARG A CA 1
ATOM 729 C C . ARG A 1 92 ? -5.754 -4.568 11.478 1.00 91.62 92 ARG A C 1
ATOM 731 O O . ARG A 1 92 ? -6.674 -5.302 11.144 1.00 91.62 92 ARG A O 1
ATOM 738 N N . MET A 1 93 ? -5.944 -3.337 11.953 1.00 92.56 93 MET A N 1
ATOM 739 C CA . MET A 1 93 ? -7.279 -2.748 12.103 1.00 92.56 93 MET A CA 1
ATOM 740 C C . MET A 1 93 ? -8.036 -2.739 10.768 1.00 92.56 93 MET A C 1
ATOM 742 O O . MET A 1 93 ? -9.187 -3.155 10.708 1.00 92.56 93 MET A O 1
ATOM 746 N N . GLN A 1 94 ? -7.375 -2.350 9.670 1.00 91.81 94 GLN A N 1
ATOM 747 C CA . GLN A 1 94 ? -7.973 -2.407 8.331 1.00 91.81 94 GLN A CA 1
ATOM 748 C C . GLN A 1 94 ? -8.356 -3.832 7.908 1.00 91.81 94 GLN A C 1
ATOM 750 O O . GLN A 1 94 ? -9.397 -4.007 7.281 1.00 91.81 94 GLN A O 1
ATOM 755 N N . ALA A 1 95 ? -7.546 -4.842 8.239 1.00 92.69 95 ALA A N 1
ATOM 756 C CA . ALA A 1 95 ? -7.857 -6.236 7.923 1.00 92.69 95 ALA A CA 1
ATOM 757 C C . ALA A 1 95 ? -9.108 -6.729 8.667 1.00 92.69 95 ALA A C 1
ATOM 759 O O . ALA A 1 95 ? -9.961 -7.362 8.052 1.00 92.69 95 ALA A O 1
ATOM 760 N N . VAL A 1 96 ? -9.255 -6.376 9.949 1.00 92.94 96 VAL A N 1
ATOM 761 C CA . VAL A 1 96 ? -10.449 -6.710 10.747 1.00 92.94 96 VAL A CA 1
ATOM 762 C C . VAL A 1 96 ? -11.697 -6.039 10.177 1.00 92.94 96 VAL A C 1
ATOM 764 O O . VAL A 1 96 ? -12.701 -6.708 9.953 1.00 92.94 96 VAL A O 1
ATOM 767 N N . LEU A 1 97 ? -11.624 -4.739 9.870 1.00 92.19 97 LEU A N 1
ATOM 768 C CA . LEU A 1 97 ? -12.741 -4.017 9.250 1.00 92.19 97 LEU A CA 1
ATOM 769 C C . LEU A 1 97 ? -13.143 -4.634 7.906 1.00 92.19 97 LEU A C 1
ATOM 771 O O . LEU A 1 97 ? -14.327 -4.717 7.595 1.00 92.19 97 LEU A O 1
ATOM 775 N N . ARG A 1 98 ? -12.168 -5.093 7.115 1.00 91.56 98 ARG A N 1
ATOM 776 C CA . ARG A 1 98 ? -12.434 -5.759 5.839 1.00 91.56 98 ARG A CA 1
ATOM 777 C C . ARG A 1 98 ? -13.120 -7.108 6.032 1.00 91.56 98 ARG A C 1
ATOM 779 O O . ARG A 1 98 ? -14.150 -7.331 5.411 1.00 91.56 98 ARG A O 1
ATOM 786 N N . ALA A 1 99 ? -12.612 -7.943 6.937 1.00 92.81 99 ALA A N 1
ATOM 787 C CA . ALA A 1 99 ? -13.228 -9.228 7.262 1.00 92.81 99 ALA A CA 1
ATOM 788 C C . ALA A 1 99 ? -14.677 -9.065 7.754 1.00 92.81 99 ALA A C 1
ATOM 790 O O . ALA A 1 99 ? -15.555 -9.816 7.339 1.00 92.81 99 ALA A O 1
ATOM 791 N N . TYR A 1 100 ? -14.942 -8.045 8.578 1.00 94.12 100 TYR A N 1
ATOM 792 C CA . TYR A 1 100 ? -16.297 -7.709 9.018 1.00 94.12 100 TYR A CA 1
ATOM 793 C C . TYR A 1 100 ? -17.212 -7.347 7.838 1.00 94.12 100 TYR A C 1
ATOM 795 O O . TYR A 1 100 ? -18.310 -7.893 7.723 1.00 94.12 100 TYR A O 1
ATOM 803 N N . VAL A 1 101 ? -16.757 -6.460 6.945 1.00 93.62 101 VAL A N 1
ATOM 804 C CA . VAL A 1 101 ? -17.516 -6.058 5.748 1.00 93.62 101 VAL A CA 1
ATOM 805 C C . VAL A 1 101 ? -17.799 -7.252 4.839 1.00 93.62 101 VAL A C 1
ATOM 807 O O . VAL A 1 101 ? -18.922 -7.385 4.358 1.00 93.62 101 VAL A O 1
ATOM 810 N N . ASP A 1 102 ? -16.807 -8.109 4.606 1.00 92.06 102 ASP A N 1
ATOM 811 C CA . ASP A 1 102 ? -16.951 -9.275 3.738 1.00 92.06 102 ASP A CA 1
ATOM 812 C C . ASP A 1 102 ? -17.983 -10.255 4.322 1.00 92.06 102 ASP A C 1
ATOM 814 O O . ASP A 1 102 ? -18.921 -10.633 3.621 1.00 92.06 102 ASP A O 1
ATOM 818 N N . ALA A 1 103 ? -17.904 -10.565 5.623 1.00 92.94 103 ALA A N 1
ATOM 819 C CA . ALA A 1 103 ? -18.869 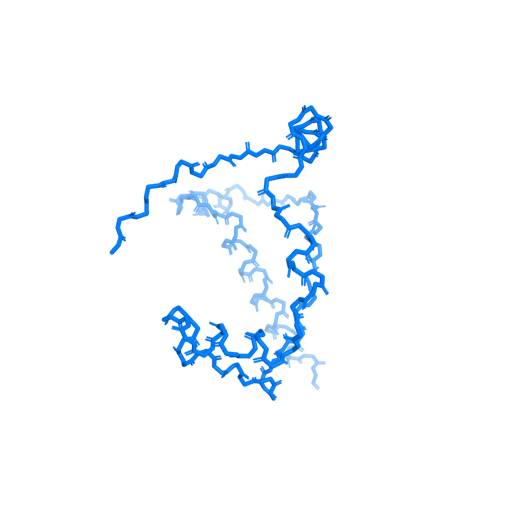-11.435 6.303 1.00 92.94 103 ALA A CA 1
ATOM 820 C C . ALA A 1 103 ? -20.323 -10.932 6.179 1.00 92.94 103 ALA A C 1
ATOM 822 O O . ALA A 1 103 ? -21.212 -11.695 5.810 1.00 92.94 103 ALA A O 1
ATOM 823 N N . HIS A 1 104 ? -20.561 -9.634 6.392 1.00 91.81 104 HIS A N 1
ATOM 824 C CA . HIS A 1 104 ? -21.917 -9.064 6.348 1.00 91.81 104 HIS A CA 1
ATOM 825 C C . HIS A 1 104 ? -22.437 -8.843 4.922 1.00 91.81 104 HIS A C 1
ATOM 827 O O . HIS A 1 104 ? -23.641 -8.733 4.707 1.00 91.81 104 HIS A O 1
ATOM 833 N N . ARG A 1 105 ? -21.553 -8.777 3.921 1.00 88.81 105 ARG A N 1
ATOM 834 C CA . ARG A 1 105 ? -21.962 -8.745 2.508 1.00 88.81 105 ARG A CA 1
ATOM 835 C C . ARG A 1 105 ? -22.431 -10.106 2.004 1.00 88.81 105 ARG A C 1
ATOM 837 O O . ARG A 1 105 ? -23.241 -10.137 1.082 1.00 88.81 105 ARG A O 1
ATOM 844 N N . HIS A 1 106 ? -21.925 -11.196 2.579 1.00 67.38 106 HIS A N 1
ATOM 845 C CA . HIS A 1 106 ? -22.345 -12.552 2.230 1.00 67.38 106 HIS A CA 1
ATOM 846 C C . HIS A 1 106 ? -23.708 -12.931 2.825 1.00 67.38 106 HIS A C 1
ATOM 848 O O . HIS A 1 106 ? -24.422 -13.696 2.194 1.00 67.38 106 HIS A O 1
ATOM 854 N N . GLU A 1 107 ? -24.100 -12.367 3.970 1.00 60.97 107 GLU A N 1
ATOM 855 C CA . GLU A 1 107 ? -25.425 -12.606 4.575 1.00 60.97 107 GLU A CA 1
ATOM 856 C C . GLU A 1 107 ? -26.580 -11.865 3.883 1.00 60.97 107 GLU A C 1
ATOM 858 O O . GLU A 1 107 ? -27.735 -12.243 4.049 1.00 60.97 107 GLU A O 1
ATOM 863 N N . GLN A 1 108 ? -26.298 -10.803 3.122 1.00 55.06 108 GLN A N 1
ATOM 864 C CA . GLN A 1 108 ? -27.329 -9.982 2.466 1.00 55.06 108 GLN A CA 1
ATOM 865 C C . GLN A 1 108 ? -27.549 -10.309 0.979 1.00 55.06 108 GLN A C 1
ATOM 867 O O . GLN A 1 108 ? -28.193 -9.533 0.270 1.00 55.06 108 GLN A O 1
ATOM 872 N N . ARG A 1 109 ? -26.997 -11.420 0.487 1.00 49.22 109 ARG A N 1
ATOM 873 C CA . ARG A 1 109 ? -27.221 -11.939 -0.870 1.00 49.22 109 ARG A CA 1
ATOM 874 C C . ARG A 1 109 ? -27.972 -13.255 -0.811 1.00 49.22 109 ARG A C 1
ATOM 876 O O . ARG A 1 109 ? -28.816 -13.449 -1.709 1.00 49.22 109 ARG A O 1
#

pLDDT: mean 84.26, std 11.85, range [37.56, 95.44]

Mean predicted aligned error: 13.89 Å

Secondary structure (DSSP, 8-state):
-----------HHHHHHHHHHH--SS-HHHHHT--HHHHHHHHHH-STTTT----GGG------PPPPP------HHHHHHHHHT-TTHHHHHHHHHHHHHHHHHHHT-

Solvent-accessible surface area (backbone atoms only — not comparable to full-atom values): 7280 Å² total; per-residue (Å²): 134,85,85,86,67,86,88,75,91,74,53,75,66,56,54,52,52,44,40,74,74,72,43,72,92,64,68,58,68,62,57,74,68,54,49,69,74,54,51,54,49,52,50,70,69,35,71,90,48,64,86,73,71,81,66,70,92,73,63,75,89,78,76,85,74,81,82,78,89,74,96,77,93,73,60,67,67,63,52,48,60,39,49,74,74,41,91,59,30,69,60,52,54,52,50,53,55,47,54,52,53,53,57,59,55,63,76,76,110

Sequence (109 aa):
MTKEGTISSYSAEQLRRLRQREGSKTDWNRVDALADAGVERLVAEDEDERGLVPDWTRAELVMPTAKRSVNLRLDADVIDFFKAQGKGHIRRMQAVLRAYVDAHRHEQR

Radius of gyration: 24.7 Å; Cα contacts (8 Å, |Δi|>4): 13; chains: 1; bounding box: 56×38×60 Å